Protein AF-A0A2A4J117-F1 (afdb_monomer_lite)

pLDDT: mean 87.59, std 18.02, range [33.53, 98.44]

Sequence (89 aa):
MSIKCELDGTIKIRTCRICLDANAVDMVLLSDDNNGLENFEYCFGIKLTTKDEPRLLCKPCADSVQNYVQFKQKCEKSHELWQSVISNM

Foldseek 3Di:
DDDPDDDDDDDAQCAAPPPRDNPQPAKDFQDVVVCNQVLVCVQPVDHDDPPDPDRIHRPVRSVVSVVSSVVVVVVVVVVVVVVVVVVVD

Structure (mmCIF, N/CA/C/O backbone):
data_AF-A0A2A4J117-F1
#
_entry.id   AF-A0A2A4J117-F1
#
loop_
_atom_site.group_PDB
_atom_site.id
_atom_site.type_symbol
_atom_site.label_atom_id
_atom_site.label_alt_id
_atom_site.label_comp_id
_atom_site.label_asym_id
_atom_site.label_entity_id
_atom_site.label_seq_id
_atom_site.pdbx_PDB_ins_code
_atom_site.Cartn_x
_atom_site.Cartn_y
_atom_site.Cartn_z
_atom_site.occupancy
_atom_site.B_iso_or_equiv
_atom_site.auth_seq_id
_atom_site.auth_comp_id
_atom_site.auth_asym_id
_atom_site.auth_atom_id
_atom_site.pdbx_PDB_model_num
ATOM 1 N N . MET A 1 1 ? 36.407 -6.362 -25.547 1.00 33.53 1 MET A N 1
ATOM 2 C CA . MET A 1 1 ? 36.220 -7.663 -24.874 1.00 33.53 1 MET A CA 1
ATOM 3 C C . MET A 1 1 ? 34.798 -7.675 -24.342 1.00 33.53 1 MET A C 1
ATOM 5 O O . MET A 1 1 ? 34.519 -7.002 -23.361 1.00 33.53 1 MET A O 1
ATOM 9 N N . SER A 1 2 ? 33.876 -8.272 -25.094 1.00 33.84 2 SER A N 1
ATOM 10 C CA . SER A 1 2 ? 32.439 -8.203 -24.811 1.00 33.84 2 SER A CA 1
ATOM 11 C C . SER A 1 2 ? 32.076 -9.266 -23.783 1.00 33.84 2 SER A C 1
ATOM 13 O O . SER A 1 2 ? 32.261 -10.454 -24.040 1.00 33.84 2 SER A O 1
ATOM 15 N N . ILE A 1 3 ? 31.591 -8.841 -22.619 1.00 40.19 3 ILE A N 1
ATOM 16 C CA . ILE A 1 3 ? 31.098 -9.747 -21.582 1.00 40.19 3 ILE A CA 1
ATOM 17 C C . ILE A 1 3 ? 29.716 -10.228 -22.029 1.00 40.19 3 ILE A C 1
ATOM 19 O O . ILE A 1 3 ? 28.773 -9.444 -22.115 1.00 40.19 3 ILE A O 1
ATOM 23 N N . LYS A 1 4 ? 29.613 -11.518 -22.358 1.00 44.31 4 LYS A N 1
ATOM 24 C CA . LYS A 1 4 ? 28.331 -12.216 -22.458 1.00 44.31 4 LYS A CA 1
ATOM 25 C C . LYS A 1 4 ? 27.816 -12.394 -21.030 1.00 44.31 4 LYS A C 1
ATOM 27 O O . LYS A 1 4 ? 28.377 -13.195 -20.292 1.00 44.31 4 LYS A O 1
ATOM 32 N N . CYS A 1 5 ? 26.798 -11.635 -20.632 1.00 40.09 5 CYS A N 1
ATOM 33 C CA . CYS A 1 5 ? 26.014 -11.999 -19.455 1.00 40.09 5 CYS A CA 1
ATOM 34 C C . CYS A 1 5 ? 25.048 -13.108 -19.867 1.00 40.09 5 CYS A C 1
ATOM 36 O O . CYS A 1 5 ? 24.156 -12.895 -20.689 1.00 40.09 5 CYS A O 1
ATOM 38 N N . GLU A 1 6 ? 25.277 -14.295 -19.322 1.00 42.78 6 GLU A N 1
ATOM 39 C CA . GLU A 1 6 ? 24.367 -15.428 -19.393 1.00 42.78 6 GLU A CA 1
ATOM 40 C C . GLU A 1 6 ? 23.088 -15.063 -18.622 1.00 42.78 6 GLU A C 1
ATOM 42 O O . GLU A 1 6 ? 23.130 -14.694 -17.448 1.00 42.78 6 GLU A O 1
ATOM 47 N N . LEU A 1 7 ? 21.956 -15.069 -19.329 1.00 48.69 7 LEU A N 1
ATOM 48 C CA . LEU A 1 7 ? 20.626 -14.813 -18.779 1.00 48.69 7 LEU A CA 1
ATOM 49 C C . LEU A 1 7 ? 20.156 -16.070 -18.045 1.00 48.69 7 LEU A C 1
ATOM 51 O O . LEU A 1 7 ? 19.563 -16.957 -18.656 1.00 48.69 7 LEU A O 1
ATOM 55 N N . ASP A 1 8 ? 20.431 -16.132 -16.746 1.00 45.97 8 ASP A N 1
ATOM 56 C CA . ASP A 1 8 ? 19.738 -17.050 -15.843 1.00 45.97 8 ASP A CA 1
ATOM 57 C C . ASP A 1 8 ? 18.375 -16.453 -15.426 1.00 45.97 8 ASP A C 1
ATOM 59 O O . ASP A 1 8 ? 18.191 -15.234 -15.385 1.00 45.97 8 ASP A O 1
ATOM 63 N N . GLY A 1 9 ? 17.388 -17.325 -15.224 1.00 52.44 9 GLY A N 1
ATOM 64 C CA . GLY A 1 9 ? 15.951 -17.062 -15.321 1.00 52.44 9 GLY A CA 1
ATOM 65 C C . GLY A 1 9 ? 15.339 -16.024 -14.364 1.00 52.44 9 GLY A C 1
ATOM 66 O O . GLY A 1 9 ? 15.862 -15.690 -13.304 1.00 52.44 9 GLY A O 1
ATOM 67 N N . THR A 1 10 ? 14.129 -15.581 -14.739 1.00 47.53 10 THR A N 1
ATOM 68 C CA . THR A 1 10 ? 13.263 -14.527 -14.152 1.00 47.53 10 THR A CA 1
ATOM 69 C C . THR A 1 10 ? 13.716 -13.079 -14.385 1.00 47.53 10 THR A C 1
ATOM 71 O O . THR A 1 10 ? 14.456 -12.490 -13.601 1.00 47.53 10 THR A O 1
ATOM 74 N N . ILE A 1 11 ? 13.169 -12.449 -15.435 1.00 56.47 11 ILE A N 1
ATOM 75 C CA . ILE A 1 11 ? 13.218 -10.991 -15.621 1.00 56.47 11 ILE A CA 1
ATOM 76 C C . ILE A 1 11 ? 12.453 -10.346 -14.458 1.00 56.47 11 ILE A C 1
ATOM 78 O O . ILE A 1 11 ? 11.223 -10.337 -14.440 1.00 56.47 11 ILE A O 1
ATOM 82 N N . LYS A 1 12 ? 13.172 -9.816 -13.466 1.00 61.53 12 LYS A N 1
ATOM 83 C CA . LYS A 1 12 ? 12.570 -8.995 -12.410 1.00 61.53 12 LYS A CA 1
ATOM 84 C C . LYS A 1 12 ? 12.203 -7.639 -13.006 1.00 61.53 12 LYS A C 1
ATOM 86 O O . LYS A 1 12 ? 13.082 -6.868 -13.388 1.00 61.53 12 LYS A O 1
ATOM 91 N N . ILE A 1 13 ? 10.907 -7.355 -13.098 1.00 78.19 13 ILE A N 1
ATOM 92 C CA . ILE A 1 13 ? 10.397 -6.075 -13.598 1.00 78.19 13 ILE A CA 1
ATOM 93 C C . ILE A 1 13 ? 10.688 -5.004 -12.538 1.00 78.19 13 ILE A C 1
ATOM 95 O O . ILE A 1 13 ? 9.986 -4.892 -11.533 1.00 78.19 13 ILE A O 1
ATOM 99 N N . ARG A 1 14 ? 11.754 -4.220 -12.738 1.00 87.44 14 ARG A N 1
ATOM 100 C CA . ARG A 1 14 ? 12.118 -3.103 -11.853 1.00 87.44 14 ARG A CA 1
ATOM 101 C C . ARG A 1 14 ? 11.320 -1.854 -12.229 1.00 87.44 14 ARG A C 1
ATOM 103 O O . ARG A 1 14 ? 11.835 -0.940 -12.862 1.00 87.44 14 ARG A O 1
ATOM 110 N N . THR A 1 15 ? 10.052 -1.825 -11.841 1.00 94.81 15 THR A N 1
ATOM 111 C CA . THR A 1 15 ? 9.135 -0.727 -12.168 1.00 94.81 15 THR A CA 1
ATOM 112 C C . THR A 1 15 ? 8.220 -0.435 -10.987 1.00 94.81 15 THR A C 1
ATOM 114 O O . THR A 1 15 ? 7.811 -1.355 -10.281 1.00 94.81 15 THR A O 1
ATOM 117 N N . CYS A 1 16 ? 7.902 0.838 -10.745 1.00 97.00 16 CYS A N 1
ATOM 118 C CA . CYS A 1 16 ? 6.955 1.208 -9.699 1.00 97.00 16 CYS A CA 1
ATOM 119 C C . CYS A 1 16 ? 5.560 0.642 -10.006 1.00 97.00 16 CYS A C 1
ATOM 121 O O . CYS A 1 16 ? 5.003 0.898 -11.070 1.00 97.00 16 CYS A O 1
ATOM 123 N N . ARG A 1 17 ? 4.959 -0.075 -9.055 1.00 96.50 17 ARG A N 1
ATOM 124 C CA . ARG A 1 17 ? 3.631 -0.688 -9.186 1.00 96.50 17 ARG A CA 1
ATOM 125 C C . ARG A 1 17 ? 2.501 0.334 -9.335 1.00 96.50 17 ARG A C 1
ATOM 127 O O . ARG A 1 17 ? 1.466 -0.008 -9.891 1.00 96.50 17 ARG A O 1
ATOM 134 N N . ILE A 1 18 ? 2.694 1.562 -8.848 1.00 96.44 18 ILE A N 1
ATOM 135 C CA . ILE A 1 18 ? 1.686 2.632 -8.917 1.00 96.44 18 ILE A CA 1
ATOM 136 C C . ILE A 1 18 ? 1.881 3.498 -10.164 1.00 96.44 18 ILE A C 1
ATOM 138 O O . ILE A 1 18 ? 0.976 3.596 -10.984 1.00 96.44 18 ILE A O 1
ATOM 142 N N . CYS A 1 19 ? 3.044 4.140 -10.316 1.00 96.94 19 CYS A N 1
ATOM 143 C CA . CYS A 1 19 ? 3.253 5.134 -11.376 1.00 96.94 19 CYS A CA 1
ATOM 144 C C . CYS A 1 19 ? 3.940 4.591 -12.635 1.00 96.94 19 CYS A C 1
ATOM 146 O O . CYS A 1 19 ? 4.147 5.348 -13.578 1.00 96.94 19 CYS A O 1
ATOM 148 N N . LEU A 1 20 ? 4.316 3.309 -12.649 1.00 96.06 20 LEU A N 1
ATOM 149 C CA . LEU A 1 20 ? 5.012 2.648 -13.757 1.00 96.06 20 LEU A CA 1
ATOM 150 C C . LEU A 1 20 ? 6.388 3.240 -14.114 1.00 96.06 20 LEU A C 1
ATOM 152 O O . LEU A 1 20 ? 6.955 2.905 -15.152 1.00 96.06 20 LEU A O 1
ATOM 156 N N . ASP A 1 21 ? 6.967 4.074 -13.246 1.00 95.38 21 ASP A N 1
ATOM 157 C CA . ASP A 1 21 ? 8.322 4.588 -13.437 1.00 95.38 21 ASP A CA 1
ATOM 158 C C . ASP A 1 21 ? 9.359 3.471 -13.232 1.00 95.38 21 ASP A C 1
ATOM 160 O O . ASP A 1 21 ? 9.459 2.875 -12.153 1.00 95.38 21 ASP A O 1
ATOM 164 N N . ALA A 1 22 ? 10.114 3.172 -14.290 1.00 93.00 22 ALA A N 1
ATOM 165 C CA . ALA A 1 22 ? 11.198 2.191 -14.306 1.00 93.00 22 ALA A CA 1
ATOM 166 C C . ALA A 1 22 ? 12.588 2.814 -14.077 1.00 93.00 22 ALA A C 1
ATOM 168 O O . ALA A 1 22 ? 13.563 2.088 -13.893 1.00 93.00 22 ALA A O 1
ATOM 169 N N . ASN A 1 23 ? 12.686 4.147 -14.076 1.00 92.38 23 ASN A N 1
ATOM 170 C CA . ASN A 1 23 ? 13.944 4.882 -13.928 1.00 92.38 23 ASN A CA 1
ATOM 171 C C . ASN A 1 23 ? 14.181 5.376 -12.495 1.00 92.38 23 ASN A C 1
ATOM 173 O O . ASN A 1 23 ? 15.242 5.928 -12.201 1.00 92.38 23 ASN A O 1
ATOM 177 N N . ALA A 1 24 ? 13.214 5.181 -11.597 1.00 90.00 24 ALA A N 1
ATOM 178 C CA . ALA A 1 24 ? 13.342 5.549 -10.197 1.00 90.00 24 ALA A CA 1
ATOM 179 C C . ALA A 1 24 ? 14.551 4.856 -9.538 1.00 90.00 24 ALA A C 1
ATOM 181 O O . ALA A 1 24 ? 14.697 3.628 -9.554 1.00 90.00 24 ALA A O 1
ATOM 182 N N . VAL A 1 25 ? 15.421 5.669 -8.937 1.00 88.25 25 VAL A N 1
ATOM 183 C CA . VAL A 1 25 ? 16.645 5.199 -8.274 1.00 88.25 25 VAL A CA 1
ATOM 184 C C . VAL A 1 25 ? 16.297 4.503 -6.958 1.00 88.25 25 VAL A C 1
ATOM 186 O O . VAL A 1 25 ? 16.724 3.366 -6.739 1.00 88.25 25 VAL A O 1
ATOM 189 N N . ASP A 1 26 ? 15.436 5.135 -6.157 1.00 93.56 26 ASP A N 1
ATOM 190 C CA . ASP A 1 26 ? 15.036 4.665 -4.832 1.00 93.56 26 ASP A CA 1
ATOM 191 C C . ASP A 1 26 ? 13.684 3.954 -4.877 1.00 93.56 26 ASP A C 1
ATOM 193 O O . ASP A 1 26 ? 12.632 4.561 -5.113 1.00 93.56 26 ASP A O 1
ATOM 197 N N . MET A 1 27 ? 13.729 2.646 -4.630 1.00 94.44 27 MET A N 1
ATOM 198 C CA . MET A 1 27 ? 12.581 1.750 -4.694 1.00 94.44 27 MET A CA 1
ATOM 199 C C . MET A 1 27 ? 12.411 1.011 -3.368 1.00 94.44 27 MET A C 1
ATOM 201 O O . MET A 1 27 ? 13.372 0.503 -2.796 1.00 94.44 27 MET A O 1
ATOM 205 N N . VAL A 1 28 ? 11.171 0.918 -2.904 1.00 95.69 28 VAL A N 1
ATOM 206 C CA . VAL A 1 28 ? 10.758 0.172 -1.717 1.00 95.69 28 VAL A CA 1
ATOM 207 C C . VAL A 1 28 ? 10.071 -1.107 -2.174 1.00 95.69 28 VAL A C 1
ATOM 209 O O . VAL A 1 28 ? 9.136 -1.055 -2.971 1.00 95.69 28 VAL A O 1
ATOM 212 N N . LEU A 1 29 ? 10.529 -2.256 -1.683 1.00 95.75 29 LEU A N 1
ATOM 213 C CA . LEU A 1 29 ? 9.866 -3.537 -1.916 1.00 95.75 29 LEU A CA 1
ATOM 214 C C . LEU A 1 29 ? 8.628 -3.658 -1.025 1.00 95.75 29 LEU A C 1
ATOM 216 O O . LEU A 1 29 ? 8.714 -3.435 0.176 1.00 95.75 29 LEU A O 1
ATOM 220 N N . LEU A 1 30 ? 7.501 -4.057 -1.603 1.00 95.75 30 LEU A N 1
ATOM 221 C CA . LEU A 1 30 ? 6.312 -4.483 -0.877 1.00 95.75 30 LEU A CA 1
ATOM 222 C C . LEU A 1 30 ? 6.506 -5.938 -0.434 1.00 95.75 30 LEU A C 1
ATOM 224 O O . LEU A 1 30 ? 6.545 -6.858 -1.264 1.00 95.75 30 LEU A O 1
ATOM 228 N N . SER A 1 31 ? 6.649 -6.142 0.872 1.00 94.94 31 SER A N 1
ATOM 229 C CA . SER A 1 31 ? 6.778 -7.460 1.493 1.00 94.94 31 SER A CA 1
ATOM 230 C C . SER A 1 31 ? 5.929 -7.556 2.757 1.00 94.94 31 SER A C 1
ATOM 232 O O . SER A 1 31 ? 5.382 -6.561 3.235 1.00 94.94 31 SER A O 1
ATOM 234 N N . ASP A 1 32 ? 5.812 -8.769 3.288 1.00 92.44 32 ASP A N 1
ATOM 235 C CA . ASP A 1 32 ? 5.161 -9.003 4.577 1.00 92.44 32 ASP A CA 1
ATOM 236 C C . ASP A 1 32 ? 6.010 -8.434 5.730 1.00 92.44 32 ASP A C 1
ATOM 238 O O . ASP A 1 32 ? 5.471 -7.822 6.643 1.00 92.44 32 ASP A O 1
ATOM 242 N N . ASP A 1 33 ? 7.346 -8.512 5.638 1.00 93.56 33 ASP A N 1
ATOM 243 C CA . ASP A 1 33 ? 8.274 -8.043 6.687 1.00 93.56 33 ASP A CA 1
ATOM 244 C C . ASP A 1 33 ? 8.160 -6.544 7.014 1.00 93.56 33 ASP A C 1
ATOM 246 O O . ASP A 1 33 ? 8.572 -6.105 8.087 1.00 93.56 33 ASP A O 1
ATOM 250 N N . ASN A 1 34 ? 7.651 -5.740 6.075 1.00 91.69 34 ASN A N 1
ATOM 251 C CA . ASN A 1 34 ? 7.476 -4.297 6.243 1.00 91.69 34 ASN A CA 1
ATOM 252 C C . ASN A 1 34 ? 6.010 -3.849 6.187 1.00 91.69 34 ASN A C 1
ATOM 254 O O . ASN A 1 34 ? 5.744 -2.654 6.039 1.00 91.69 34 ASN A O 1
ATOM 258 N N . ASN A 1 35 ? 5.072 -4.798 6.281 1.00 95.38 35 ASN A N 1
ATOM 259 C CA . ASN A 1 35 ? 3.631 -4.593 6.116 1.00 95.38 35 ASN A CA 1
ATOM 260 C C . ASN A 1 35 ? 3.254 -3.922 4.781 1.00 95.38 35 ASN A C 1
ATOM 262 O O . ASN A 1 35 ? 2.168 -3.368 4.644 1.00 95.38 35 ASN A O 1
ATOM 266 N N . GLY A 1 36 ? 4.137 -3.921 3.780 1.00 96.06 36 GLY A N 1
ATOM 267 C CA . GLY A 1 36 ? 3.928 -3.208 2.525 1.00 96.06 36 GLY A CA 1
ATOM 268 C C . GLY A 1 36 ? 2.773 -3.790 1.717 1.00 96.06 36 GLY A C 1
ATOM 269 O O . GLY A 1 36 ? 1.989 -3.032 1.149 1.00 96.06 36 GLY A O 1
ATOM 270 N N . LEU A 1 37 ? 2.641 -5.121 1.691 1.00 96.75 37 LEU A N 1
ATOM 271 C CA . LEU A 1 37 ? 1.528 -5.798 1.015 1.00 96.75 37 LEU A CA 1
ATOM 272 C C . LEU A 1 37 ? 0.190 -5.510 1.710 1.00 96.75 37 LEU A C 1
ATOM 274 O O . LEU A 1 37 ? -0.766 -5.113 1.045 1.00 96.75 37 LEU A O 1
ATOM 278 N N . GLU A 1 38 ? 0.153 -5.621 3.040 1.00 97.00 38 GLU A N 1
ATOM 279 C CA . GLU A 1 38 ? -1.032 -5.316 3.851 1.00 97.00 38 GLU A CA 1
ATOM 280 C C . GLU A 1 38 ? -1.451 -3.850 3.709 1.00 97.00 38 GLU A C 1
ATOM 282 O O . GLU A 1 38 ? -2.608 -3.561 3.421 1.00 97.00 38 GLU A O 1
ATOM 287 N N . ASN A 1 39 ? -0.506 -2.914 3.829 1.00 97.50 39 ASN A N 1
ATOM 288 C CA . ASN A 1 39 ? -0.775 -1.488 3.668 1.00 97.5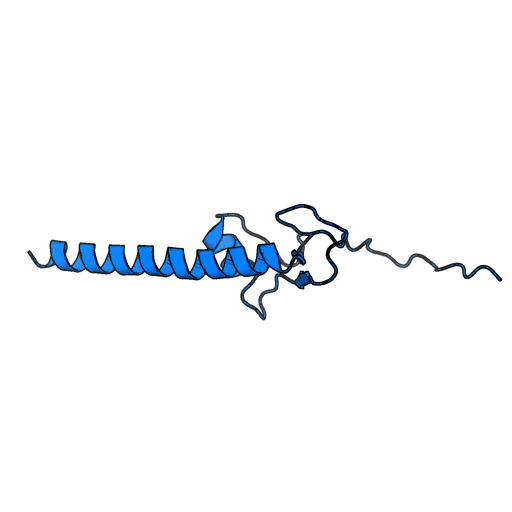0 39 ASN A CA 1
ATOM 289 C C . ASN A 1 39 ? -1.300 -1.166 2.266 1.00 97.50 39 ASN A C 1
ATOM 291 O O . ASN A 1 39 ? -2.180 -0.322 2.117 1.00 97.50 39 ASN A O 1
ATOM 295 N N . PHE A 1 40 ? -0.788 -1.831 1.228 1.00 97.38 40 PHE A N 1
ATOM 296 C CA . PHE A 1 40 ? -1.273 -1.635 -0.135 1.00 97.38 40 PHE A CA 1
ATOM 297 C C . PHE A 1 40 ? -2.729 -2.100 -0.294 1.00 97.38 40 PHE A C 1
ATOM 299 O O . PHE A 1 40 ? -3.554 -1.359 -0.837 1.00 97.38 40 PHE A O 1
ATOM 306 N N . GLU A 1 41 ? -3.062 -3.289 0.219 1.00 97.69 41 GLU A N 1
ATOM 307 C CA . GLU A 1 41 ? -4.433 -3.812 0.219 1.00 97.69 41 GLU A CA 1
ATOM 308 C C . GLU A 1 41 ? -5.362 -2.932 1.064 1.00 97.69 41 GLU A C 1
ATOM 310 O O . GLU A 1 41 ? -6.439 -2.553 0.605 1.00 97.69 41 GLU A O 1
ATOM 315 N N . TYR A 1 42 ? -4.921 -2.512 2.250 1.00 97.69 42 TYR A N 1
ATOM 316 C CA . TYR A 1 42 ? -5.663 -1.603 3.115 1.00 97.69 42 TYR A CA 1
ATOM 317 C C . TYR A 1 42 ? -5.951 -0.262 2.430 1.00 97.69 42 TYR A C 1
ATOM 319 O O . TYR A 1 42 ? -7.063 0.255 2.547 1.00 97.69 42 TYR A O 1
ATOM 327 N N . CYS A 1 43 ? -5.000 0.300 1.683 1.00 96.75 43 CYS A N 1
ATOM 328 C CA . CYS A 1 43 ? -5.194 1.567 0.980 1.00 96.75 43 CYS A CA 1
ATOM 329 C C . CYS A 1 43 ? -6.142 1.451 -0.217 1.00 96.75 43 CYS A C 1
ATOM 331 O O . CYS A 1 43 ? -7.006 2.308 -0.398 1.00 96.75 43 CYS A O 1
ATOM 333 N N . PHE A 1 44 ? -5.969 0.423 -1.049 1.00 95.69 44 PHE A N 1
ATOM 334 C CA . PHE A 1 44 ? -6.546 0.404 -2.398 1.00 95.69 44 PHE A CA 1
ATOM 335 C C . PHE A 1 44 ? -7.533 -0.740 -2.652 1.00 95.69 44 PHE A C 1
ATOM 337 O O . PHE A 1 44 ? -8.113 -0.805 -3.732 1.00 95.69 44 PHE A O 1
ATOM 344 N N . GLY A 1 45 ? -7.719 -1.653 -1.696 1.00 96.56 45 GLY A N 1
ATOM 345 C CA . GLY A 1 45 ? -8.551 -2.850 -1.862 1.00 96.56 45 GLY A CA 1
ATOM 346 C C . GLY A 1 45 ? -7.990 -3.853 -2.875 1.00 96.56 45 GLY A C 1
ATOM 347 O O . GLY A 1 45 ? -8.711 -4.736 -3.334 1.00 96.56 45 GLY A O 1
ATOM 348 N N . ILE A 1 46 ? -6.718 -3.708 -3.259 1.00 96.12 46 ILE A N 1
ATOM 349 C CA . ILE A 1 46 ? -6.041 -4.579 -4.220 1.00 96.12 46 ILE A CA 1
ATOM 350 C C . ILE A 1 46 ? -5.110 -5.501 -3.448 1.00 96.12 46 ILE A C 1
ATOM 352 O O . ILE A 1 46 ? -4.090 -5.063 -2.915 1.00 96.12 46 ILE A O 1
ATOM 356 N N . LYS A 1 47 ? -5.442 -6.788 -3.437 1.00 95.94 47 LYS A N 1
ATOM 357 C CA . LYS A 1 47 ? -4.613 -7.812 -2.814 1.00 95.94 47 LYS A CA 1
ATOM 358 C C . LYS A 1 47 ? -3.403 -8.134 -3.684 1.00 95.94 47 LYS A C 1
ATOM 360 O O . LYS A 1 47 ? -3.555 -8.554 -4.830 1.00 95.94 47 LYS A O 1
ATOM 365 N N . LEU A 1 48 ? -2.214 -7.963 -3.116 1.00 94.88 48 LEU A N 1
ATOM 366 C CA . LEU A 1 48 ? -0.947 -8.396 -3.699 1.00 94.88 48 LEU A CA 1
ATOM 367 C C . LEU A 1 48 ? -0.341 -9.500 -2.835 1.00 94.88 48 LEU A C 1
ATOM 369 O O . LEU A 1 48 ? -0.437 -9.480 -1.613 1.00 94.88 48 LEU A O 1
ATOM 373 N N . THR A 1 49 ? 0.313 -10.452 -3.479 1.00 94.25 49 THR A N 1
ATOM 374 C CA . THR A 1 49 ? 1.042 -11.553 -2.853 1.00 94.25 49 THR A CA 1
ATOM 375 C C . THR A 1 49 ? 2.506 -11.497 -3.257 1.00 94.25 49 THR A C 1
ATOM 377 O O . THR A 1 49 ? 2.866 -10.838 -4.226 1.00 94.25 49 THR A O 1
ATOM 380 N N . THR A 1 50 ? 3.371 -12.254 -2.584 1.00 90.94 50 THR A N 1
ATOM 381 C CA . THR A 1 50 ? 4.796 -12.363 -2.944 1.00 90.94 50 THR A CA 1
ATOM 382 C C . THR A 1 50 ? 5.061 -12.963 -4.331 1.00 90.94 50 THR A C 1
ATOM 384 O O . THR A 1 50 ? 6.199 -12.918 -4.797 1.00 90.94 50 THR A O 1
ATOM 387 N N . LYS A 1 51 ? 4.032 -13.510 -4.995 1.00 91.81 51 LYS A N 1
ATOM 388 C CA . LYS A 1 51 ? 4.097 -14.044 -6.364 1.00 91.81 51 LYS A CA 1
ATOM 389 C C . LYS A 1 51 ? 3.741 -13.013 -7.436 1.00 91.81 51 LYS A C 1
ATOM 391 O O . LYS A 1 51 ? 3.992 -13.266 -8.610 1.00 91.81 51 LYS A O 1
ATOM 396 N N . ASP A 1 52 ? 3.143 -11.890 -7.051 1.00 91.94 52 ASP A N 1
ATOM 397 C CA . ASP A 1 52 ? 2.802 -10.820 -7.980 1.00 91.94 52 ASP A CA 1
ATOM 398 C C . ASP A 1 52 ? 4.042 -9.993 -8.318 1.00 91.94 52 ASP A C 1
ATOM 400 O O . ASP A 1 52 ? 4.911 -9.789 -7.477 1.00 91.94 52 ASP A O 1
ATOM 404 N N . GLU A 1 53 ? 4.109 -9.466 -9.539 1.00 90.81 53 GLU A N 1
ATOM 405 C CA . GLU A 1 53 ? 5.127 -8.500 -9.951 1.00 90.81 53 GLU A CA 1
ATOM 406 C C . GLU A 1 53 ? 4.487 -7.411 -10.837 1.00 90.81 53 GLU A C 1
ATOM 408 O O . GLU A 1 53 ? 3.522 -7.694 -11.552 1.00 90.81 53 GLU A O 1
ATOM 413 N N . PRO A 1 54 ? 4.979 -6.158 -10.800 1.00 92.50 54 PRO A N 1
ATOM 414 C CA . PRO A 1 54 ? 6.037 -5.673 -9.916 1.00 92.50 54 PRO A CA 1
ATOM 415 C C . PRO A 1 54 ? 5.544 -5.448 -8.475 1.00 92.50 54 PRO A C 1
ATOM 417 O O . PRO A 1 54 ? 4.392 -5.055 -8.260 1.00 92.50 54 PRO A O 1
ATOM 420 N N . ARG A 1 55 ? 6.430 -5.650 -7.491 1.00 93.94 55 ARG A N 1
ATOM 421 C CA . ARG A 1 55 ? 6.203 -5.325 -6.060 1.00 93.94 55 ARG A CA 1
ATOM 422 C C . ARG A 1 55 ? 7.061 -4.183 -5.541 1.00 93.94 55 ARG A C 1
ATOM 424 O O . ARG A 1 55 ? 7.350 -4.106 -4.356 1.00 93.94 55 ARG A O 1
ATOM 431 N N . LEU A 1 56 ? 7.497 -3.292 -6.416 1.00 96.06 56 LEU A N 1
ATOM 432 C CA . LEU A 1 56 ? 8.307 -2.146 -6.027 1.00 96.06 56 LEU A CA 1
ATOM 433 C C . LEU A 1 56 ? 7.464 -0.878 -6.070 1.00 96.06 56 LEU A C 1
ATOM 435 O O . LEU A 1 56 ? 6.676 -0.698 -6.992 1.00 96.06 56 LEU A O 1
ATOM 439 N N . LEU A 1 57 ? 7.661 0.028 -5.121 1.00 97.38 57 LEU A N 1
ATOM 440 C CA . LEU A 1 57 ? 7.180 1.403 -5.195 1.00 97.38 57 LEU A CA 1
ATOM 441 C C . LEU A 1 57 ? 8.374 2.341 -5.270 1.00 97.38 57 LEU A C 1
ATOM 443 O O . LEU A 1 57 ? 9.299 2.212 -4.475 1.00 97.38 57 LEU A O 1
ATOM 447 N N . CYS A 1 58 ? 8.344 3.320 -6.171 1.00 97.88 58 CYS A N 1
ATOM 448 C CA . CYS A 1 58 ? 9.285 4.429 -6.063 1.00 97.88 58 CYS A CA 1
ATOM 449 C C . CYS A 1 58 ? 9.026 5.192 -4.759 1.00 97.88 58 CYS A C 1
ATOM 451 O O . CYS A 1 58 ? 7.899 5.210 -4.250 1.00 97.88 58 CYS A O 1
ATOM 453 N N . LYS A 1 59 ? 10.065 5.832 -4.218 1.00 96.94 59 LYS A N 1
ATOM 454 C CA . LYS A 1 59 ? 9.985 6.548 -2.939 1.00 96.94 59 LYS A CA 1
ATOM 455 C C . LYS A 1 59 ? 8.770 7.502 -2.823 1.00 96.94 59 LYS A C 1
ATOM 457 O O . LYS A 1 59 ? 8.049 7.372 -1.836 1.00 96.94 59 LYS A O 1
ATOM 462 N N . PRO A 1 60 ? 8.431 8.347 -3.823 1.00 97.69 60 PRO A N 1
ATOM 463 C CA . PRO A 1 60 ? 7.238 9.204 -3.757 1.00 97.69 60 PRO A CA 1
ATOM 464 C C . PRO A 1 60 ? 5.915 8.439 -3.607 1.00 97.69 60 PRO A C 1
ATOM 466 O O . PRO A 1 60 ? 5.024 8.850 -2.860 1.00 97.69 60 PRO A O 1
ATOM 469 N N . CYS A 1 61 ? 5.776 7.309 -4.306 1.00 98.00 61 CYS A N 1
ATOM 470 C CA . CYS A 1 61 ? 4.602 6.451 -4.189 1.00 98.0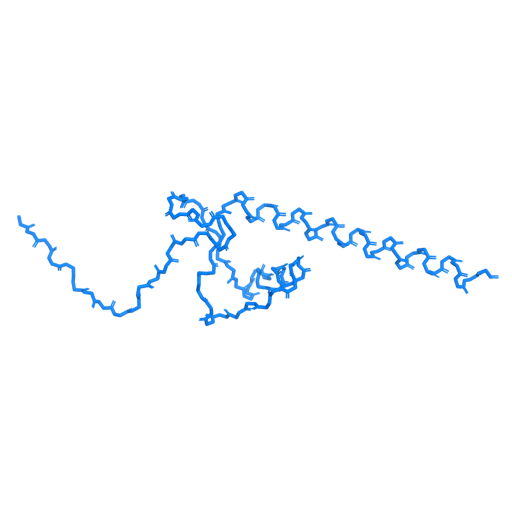0 61 CYS A CA 1
ATOM 471 C C . CYS A 1 61 ? 4.549 5.752 -2.827 1.00 98.00 61 CYS A C 1
ATOM 473 O O . CYS A 1 61 ? 3.477 5.685 -2.234 1.00 98.00 61 CYS A O 1
ATOM 475 N N . ALA A 1 62 ? 5.685 5.280 -2.307 1.00 97.25 62 ALA A N 1
ATOM 476 C CA . ALA A 1 62 ? 5.752 4.686 -0.973 1.00 97.25 62 ALA A CA 1
ATOM 477 C C . ALA A 1 62 ? 5.355 5.695 0.122 1.00 97.25 62 ALA A C 1
ATOM 479 O O . ALA A 1 62 ? 4.553 5.371 0.996 1.00 97.25 62 ALA A O 1
ATOM 480 N N . ASP A 1 63 ? 5.839 6.937 0.032 1.00 97.38 63 ASP A N 1
ATOM 481 C CA . ASP A 1 63 ? 5.491 8.001 0.981 1.00 97.38 63 ASP A CA 1
ATOM 482 C C . ASP A 1 63 ? 4.002 8.368 0.895 1.00 97.38 63 ASP A C 1
ATOM 484 O O . ASP A 1 63 ? 3.340 8.571 1.914 1.00 97.38 63 ASP A O 1
ATOM 488 N N . SER A 1 64 ? 3.441 8.379 -0.317 1.00 97.81 64 SER A N 1
ATOM 489 C CA . SER A 1 64 ? 2.008 8.610 -0.535 1.00 97.81 64 SER A CA 1
ATOM 490 C C . SER A 1 64 ? 1.144 7.507 0.080 1.00 97.81 64 SER A C 1
ATOM 492 O O . SER A 1 64 ? 0.138 7.811 0.721 1.00 97.81 64 SER A O 1
ATOM 494 N N . VAL A 1 65 ? 1.548 6.239 -0.068 1.00 97.75 65 VAL A N 1
ATOM 495 C CA . VAL A 1 65 ? 0.879 5.099 0.581 1.00 97.75 65 VAL A CA 1
ATOM 496 C C . VAL A 1 65 ? 0.906 5.268 2.094 1.00 97.75 65 VAL A C 1
ATOM 498 O O . VAL A 1 65 ? -0.146 5.204 2.720 1.00 97.75 65 VAL A O 1
ATOM 501 N N . GLN A 1 66 ? 2.066 5.562 2.683 1.00 97.25 66 GLN A N 1
ATOM 502 C CA . GLN A 1 66 ? 2.185 5.726 4.132 1.00 97.25 66 GLN A CA 1
ATOM 503 C C . GLN A 1 66 ? 1.307 6.867 4.668 1.00 97.25 66 GLN A C 1
ATOM 505 O O . GLN A 1 66 ? 0.620 6.709 5.680 1.00 97.25 66 GLN A O 1
ATOM 510 N N . ASN A 1 67 ? 1.287 8.005 3.971 1.00 98.06 67 ASN A N 1
ATOM 511 C CA . ASN A 1 67 ? 0.431 9.134 4.328 1.00 98.06 67 ASN A CA 1
ATOM 512 C C . ASN A 1 67 ? -1.055 8.761 4.249 1.00 98.06 67 ASN A C 1
ATOM 514 O O . ASN A 1 67 ? -1.836 9.140 5.126 1.00 98.06 67 ASN A O 1
ATOM 518 N N . TYR A 1 68 ? -1.447 7.994 3.229 1.00 98.12 68 TYR A N 1
ATOM 519 C CA . TYR A 1 68 ? -2.819 7.521 3.089 1.00 98.12 68 TYR A CA 1
ATOM 520 C C . TYR A 1 68 ? -3.204 6.534 4.195 1.00 98.12 68 TYR A C 1
ATOM 522 O O . TYR A 1 68 ? -4.273 6.702 4.775 1.00 98.12 68 TYR A O 1
ATOM 530 N N . VAL A 1 69 ? -2.344 5.567 4.547 1.00 98.12 69 VAL A N 1
ATOM 531 C CA . VAL A 1 69 ? -2.584 4.634 5.670 1.00 98.12 69 VAL A CA 1
ATOM 532 C C . VAL A 1 69 ? -2.918 5.418 6.938 1.00 98.12 69 VAL A C 1
ATOM 534 O O . VAL A 1 69 ? -3.959 5.202 7.555 1.00 98.12 69 VAL A O 1
ATOM 537 N N . GLN A 1 70 ? -2.072 6.388 7.293 1.00 98.25 70 GLN A N 1
ATOM 538 C CA . GLN A 1 70 ? -2.274 7.215 8.483 1.00 98.25 70 GLN A CA 1
ATOM 539 C C . GLN A 1 70 ? -3.563 8.036 8.414 1.00 98.25 70 GLN A C 1
ATOM 541 O O . GLN A 1 70 ? -4.235 8.233 9.428 1.00 98.25 70 GLN A O 1
ATOM 546 N N . PHE A 1 71 ? -3.902 8.557 7.236 1.00 98.44 71 PHE A N 1
ATOM 547 C CA . PHE A 1 71 ? -5.135 9.309 7.044 1.00 98.44 71 PHE A CA 1
ATOM 548 C C . PHE A 1 71 ? -6.370 8.414 7.193 1.00 98.44 71 PHE A C 1
ATOM 550 O O . PHE A 1 71 ? -7.278 8.755 7.950 1.00 98.44 71 PHE A O 1
ATOM 557 N N . LYS A 1 72 ? -6.379 7.241 6.554 1.00 98.31 72 LYS A N 1
ATOM 558 C CA . LYS A 1 72 ? -7.486 6.286 6.630 1.00 98.31 72 LYS A CA 1
ATOM 559 C C . LYS A 1 72 ? -7.713 5.790 8.063 1.00 98.31 72 LYS A C 1
ATOM 561 O O . LYS A 1 72 ? -8.847 5.832 8.532 1.00 98.31 72 LYS A O 1
ATOM 566 N N . GLN A 1 73 ? -6.648 5.480 8.806 1.00 98.06 73 GLN A N 1
ATOM 567 C CA . GLN A 1 73 ? -6.736 5.120 10.229 1.00 98.06 73 GLN A CA 1
ATOM 568 C C . GLN A 1 73 ? -7.373 6.228 11.082 1.00 98.06 73 GLN A C 1
ATOM 570 O O . GLN A 1 73 ? -8.154 5.951 11.993 1.00 98.06 73 GLN A O 1
ATOM 575 N N . LYS A 1 74 ? -7.075 7.505 10.792 1.00 98.38 74 LYS A N 1
ATOM 576 C CA . LYS A 1 74 ? -7.728 8.638 11.470 1.00 98.38 74 LYS A CA 1
ATOM 577 C C . LYS A 1 74 ? -9.225 8.684 11.165 1.00 98.38 74 LYS A C 1
ATOM 579 O O . LYS A 1 74 ? -10.010 8.931 12.079 1.00 98.38 74 LYS A O 1
ATOM 584 N N . CYS A 1 75 ? -9.620 8.448 9.914 1.00 98.38 75 CYS A N 1
ATOM 585 C CA . CYS A 1 75 ? -11.026 8.394 9.518 1.00 98.38 75 CYS A CA 1
ATOM 586 C C . CYS A 1 75 ? -11.772 7.251 10.219 1.00 98.38 75 CYS A C 1
ATOM 588 O O . CYS A 1 75 ? -12.839 7.490 10.779 1.00 98.38 75 CYS A O 1
ATOM 590 N N . GLU A 1 76 ? -11.200 6.046 10.239 1.00 98.00 76 GLU A N 1
ATOM 591 C CA . GLU A 1 76 ? -11.791 4.871 10.896 1.00 98.00 76 GLU A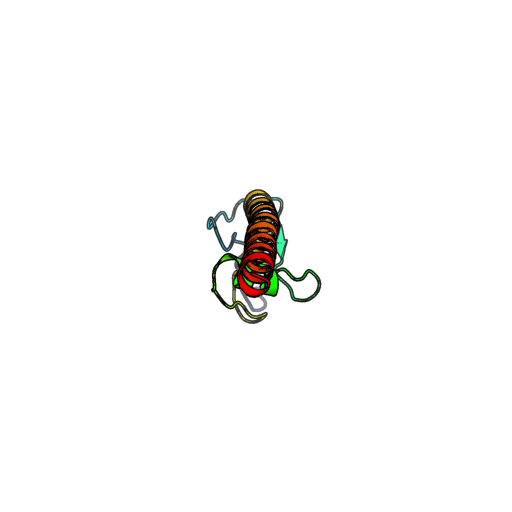 CA 1
ATOM 592 C C . GLU A 1 76 ? -11.955 5.097 12.400 1.00 98.00 76 GLU A C 1
ATOM 594 O O . GLU A 1 76 ? -13.064 4.995 12.922 1.00 98.00 76 GLU A O 1
ATOM 599 N N . LYS A 1 77 ? -10.897 5.554 13.081 1.00 97.88 77 LYS A N 1
ATOM 600 C CA . LYS A 1 77 ? -10.967 5.898 14.506 1.00 97.88 77 LYS A CA 1
ATOM 601 C C . LYS A 1 77 ? -12.017 6.972 14.789 1.00 97.88 77 LYS A C 1
ATOM 603 O O . LYS A 1 77 ? -12.746 6.894 15.775 1.00 97.88 77 LYS A O 1
ATOM 608 N N . SER A 1 78 ? -12.101 7.999 13.943 1.00 98.12 78 SER A N 1
ATOM 609 C CA . SER A 1 78 ? -13.125 9.033 14.097 1.00 98.12 78 SER A CA 1
ATOM 610 C C . SER A 1 78 ? -14.532 8.464 13.928 1.00 98.12 78 SER A C 1
ATOM 612 O O . SER A 1 78 ? -15.434 8.897 14.641 1.00 98.12 78 SER A O 1
ATOM 614 N N . HIS A 1 79 ? -14.732 7.531 12.998 1.00 97.75 79 HIS A N 1
ATOM 615 C CA . HIS A 1 79 ? -16.021 6.885 12.780 1.00 97.75 79 HIS A CA 1
ATOM 616 C C . HIS A 1 79 ? -16.447 6.062 14.000 1.00 97.75 79 HIS A C 1
ATOM 618 O O . HIS A 1 79 ? -17.563 6.234 14.482 1.00 97.75 79 HIS A O 1
ATOM 624 N N . GLU A 1 80 ? -15.547 5.242 14.547 1.00 97.06 80 GLU A N 1
ATOM 625 C CA . GLU A 1 80 ? -15.793 4.458 15.764 1.00 97.06 80 GLU A CA 1
ATOM 626 C C . GLU A 1 80 ? -16.186 5.347 16.950 1.00 97.06 80 GLU A C 1
ATOM 628 O O . GLU A 1 80 ? -17.168 5.073 17.644 1.00 97.06 80 GLU A O 1
ATOM 633 N N . LEU A 1 81 ? -15.467 6.458 17.150 1.00 96.50 81 LEU A N 1
ATOM 634 C CA . LEU A 1 81 ? -15.783 7.426 18.200 1.00 96.50 81 LEU A CA 1
ATOM 635 C C . LEU A 1 81 ? -17.190 8.008 18.021 1.00 96.50 81 LEU A C 1
ATOM 637 O O . LEU A 1 81 ? -17.970 8.005 18.973 1.00 96.50 81 LEU A O 1
ATOM 641 N N . TRP A 1 82 ? -17.557 8.439 16.813 1.00 95.62 82 TRP A N 1
ATOM 642 C CA . TRP A 1 82 ? -18.911 8.932 16.546 1.00 95.62 82 TRP A CA 1
ATOM 643 C C . TRP A 1 82 ? -19.990 7.876 16.797 1.00 95.62 82 TRP A C 1
ATOM 645 O O . TRP A 1 82 ? -21.001 8.191 17.422 1.00 95.62 82 TRP A O 1
ATOM 655 N N . GLN A 1 83 ? -19.769 6.625 16.383 1.00 95.19 83 GLN A N 1
ATOM 656 C CA . GLN A 1 83 ? -20.713 5.533 16.644 1.00 95.19 83 GLN A CA 1
ATOM 657 C C . GLN A 1 83 ? -20.890 5.276 18.142 1.00 95.19 83 GLN A C 1
ATOM 659 O O . GLN A 1 83 ? -22.014 5.079 18.603 1.00 95.19 83 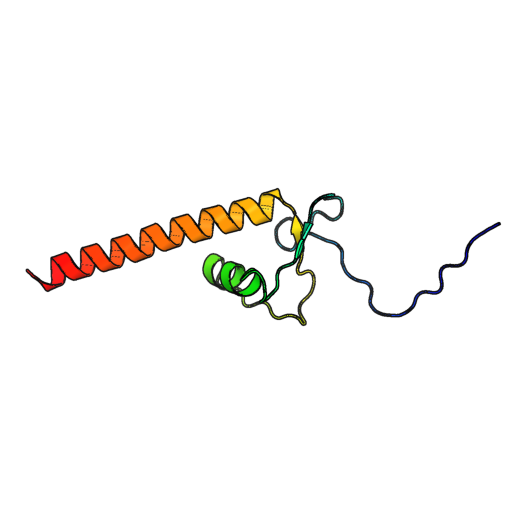GLN A O 1
ATOM 664 N N . SER A 1 84 ? -19.806 5.336 18.921 1.00 93.00 84 SER A N 1
ATOM 665 C CA . SER A 1 84 ? -19.883 5.191 20.378 1.00 93.00 84 SER A CA 1
ATOM 666 C C . SER A 1 84 ? -20.633 6.340 21.056 1.00 93.00 84 SER A C 1
ATOM 668 O O . SER A 1 84 ? -21.372 6.101 22.005 1.00 93.00 84 SER A O 1
ATOM 670 N N . VAL A 1 85 ? -20.493 7.578 20.570 1.00 90.56 85 VAL A N 1
ATOM 671 C CA . VAL A 1 85 ? -21.241 8.727 21.104 1.00 90.56 85 VAL A CA 1
ATOM 672 C C . VAL A 1 85 ? -22.732 8.559 20.830 1.00 90.56 85 VAL A C 1
ATOM 674 O O . VAL A 1 85 ? -23.536 8.748 21.735 1.00 90.56 85 VAL A O 1
ATOM 677 N N . ILE A 1 86 ? -23.094 8.160 19.608 1.00 88.00 86 ILE A N 1
ATOM 678 C CA . ILE A 1 86 ? -24.493 7.962 19.205 1.00 88.00 86 ILE A CA 1
ATOM 679 C C . ILE A 1 86 ? -25.127 6.782 19.951 1.00 88.00 86 ILE A C 1
ATOM 681 O O . ILE A 1 86 ? -26.265 6.886 20.383 1.00 88.00 86 ILE A O 1
ATOM 685 N N . SER A 1 87 ? -24.401 5.675 20.133 1.00 79.00 87 SER A N 1
ATOM 686 C CA . SER A 1 87 ? 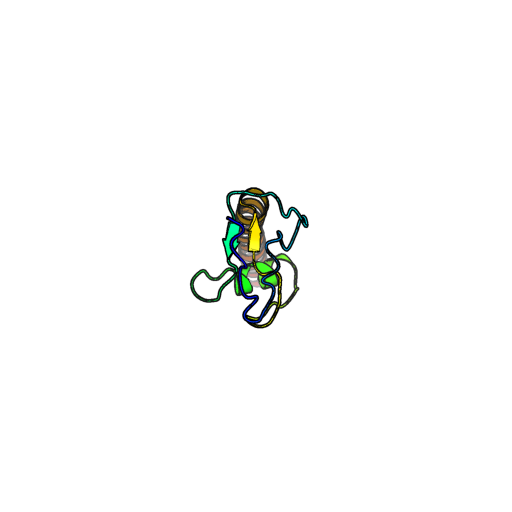-24.935 4.465 20.784 1.00 79.00 87 SER A CA 1
ATOM 687 C C . SER A 1 87 ? -25.146 4.614 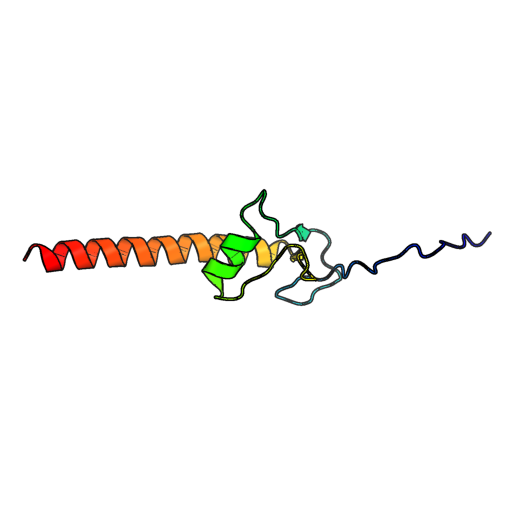22.297 1.00 79.00 87 SER A C 1
ATOM 689 O O . SER A 1 87 ? -25.812 3.778 22.900 1.00 79.00 87 SER A O 1
ATOM 691 N N . ASN A 1 88 ? -24.550 5.640 22.912 1.00 63.88 88 ASN A N 1
ATOM 692 C CA . ASN A 1 88 ? -24.692 5.960 24.335 1.00 63.88 88 ASN A CA 1
ATOM 693 C C . ASN A 1 88 ? -25.688 7.111 24.601 1.00 63.88 88 ASN A C 1
ATOM 695 O O . ASN A 1 88 ? -25.781 7.569 25.742 1.00 63.88 88 ASN A O 1
ATOM 699 N N . MET A 1 89 ? -26.388 7.597 23.568 1.00 54.25 89 MET A N 1
ATOM 700 C CA . MET A 1 89 ? -27.535 8.512 23.683 1.00 54.25 89 MET A CA 1
ATOM 701 C C . MET A 1 89 ? -28.844 7.728 23.658 1.00 54.25 89 MET A C 1
ATOM 703 O O . MET A 1 89 ? -29.745 8.106 24.437 1.00 54.25 89 MET A O 1
#

InterPro domains:
  IPR012934 Zinc finger, AD-type [PF07776] (15-84)
  IPR012934 Zinc finger, AD-type [PS51915] (14-85)
  IPR012934 Zinc finger, AD-type [SM00868] (15-85)

Organism: Heliothis virescens (NCBI:txid7102)

Secondary structure (DSSP, 8-state):
--------S-----SBTTT--S--SSEEE--TTTTHHHHHHHHHS----TTSS--EEEHHHHHHHHHHHHHHHHHHHHHHHHHHHHHT-

Radius of gyration: 19.03 Å; chains: 1; bounding box: 64×26×49 Å